Protein AF-Q2W8I7-F1 (afdb_monomer_lite)

Foldseek 3Di:
DQVLCVVLVHHFDPDPVRCLPVLVVCLVDPPSRDDPVSSVVSVVVSVVVVVVVVVVVVVVVVLVVVCVVDPQLVVVCVPPPQDSVNSSVLCVVCPPVVVDPDVVSVCVVVVVDDDDPPPDDD

Organism: Paramagnetospirillum magneticum (strain ATCC 700264 / AMB-1) (NCBI:txid342108)

InterPro domains:
  IPR003346 Transposase IS116/IS110/IS902, C-terminal [PF02371] (73-121)
  IPR047650 Transposase IS110-like [PTHR33055] (2-121)

Secondary structure (DSSP, 8-state):
-HHHHHTTT----S-HHHHHHHHHHHHH-TTSS--HHHHHHHHHHHHHHHHHHHHHHHHHHHHHHHHHH-HHHHHHTTSTT--HHHHHHHHHHH--GGGSSSHHHHHHHTT-SPP-------

Radius of gyration: 23.51 Å; chains: 1; bounding box: 63×36×52 Å

Sequence (122 aa):
MRGLLLDRGFAIGASITRARRAIPEIISDPNNGLTTMARETITELHEFLGQIDQRIKAFDRRIGEIFRANAACQRIARIFGVGPKTATAVIAAVGDGKEFKNGRHLSAWMGLVPRQHSSGSR

Structure (mmCIF, N/CA/C/O backbone):
data_AF-Q2W8I7-F1
#
_entry.id   AF-Q2W8I7-F1
#
loop_
_atom_site.group_PDB
_atom_site.id
_atom_site.type_symbol
_atom_site.label_atom_id
_atom_site.label_alt_id
_atom_site.label_comp_id
_atom_site.label_asym_id
_atom_site.label_entity_id
_atom_site.label_seq_id
_atom_site.pdbx_PDB_ins_code
_atom_site.Cartn_x
_atom_site.Cartn_y
_atom_site.Cartn_z
_atom_site.occupancy
_atom_site.B_iso_or_equiv
_atom_site.auth_seq_id
_atom_site.auth_comp_id
_atom_site.auth_asym_id
_atom_site.auth_atom_id
_atom_site.pdbx_PDB_model_num
ATOM 1 N N . MET A 1 1 ? -3.020 -1.886 17.162 1.00 86.44 1 MET A N 1
ATOM 2 C CA . MET A 1 1 ? -4.501 -1.966 17.169 1.00 86.44 1 MET A CA 1
ATOM 3 C C . MET A 1 1 ? -5.024 -3.378 17.423 1.00 86.44 1 MET A C 1
ATOM 5 O O . MET A 1 1 ? -5.595 -3.572 18.480 1.00 86.44 1 MET A O 1
ATOM 9 N N . ARG A 1 2 ? -4.803 -4.378 16.547 1.00 88.75 2 ARG A N 1
ATOM 10 C CA . ARG A 1 2 ? -5.322 -5.752 16.767 1.00 88.75 2 ARG A CA 1
ATOM 11 C C . ARG A 1 2 ? -4.918 -6.366 18.118 1.00 88.75 2 ARG A C 1
ATOM 13 O O . ARG A 1 2 ? -5.783 -6.884 18.801 1.00 88.75 2 ARG A O 1
ATOM 20 N N . GLY A 1 3 ? -3.637 -6.291 18.497 1.00 89.44 3 GLY A N 1
ATOM 21 C CA . GLY A 1 3 ? -3.169 -6.773 19.809 1.00 89.44 3 GLY A CA 1
ATOM 22 C C . GLY A 1 3 ? -3.816 -6.019 20.976 1.00 89.44 3 GLY A C 1
ATOM 23 O O . GLY A 1 3 ? -4.416 -6.638 21.836 1.00 89.44 3 GLY A O 1
ATOM 24 N N . LEU A 1 4 ? -3.825 -4.681 20.918 1.00 89.50 4 LEU A N 1
ATOM 25 C CA . LEU A 1 4 ? -4.444 -3.819 21.943 1.00 89.50 4 LEU A CA 1
ATOM 26 C C . LEU A 1 4 ? -5.930 -4.121 22.197 1.00 89.50 4 LEU A C 1
ATOM 28 O O . LEU A 1 4 ? -6.408 -3.973 23.322 1.00 89.50 4 LEU A O 1
ATOM 32 N N . LEU A 1 5 ? -6.651 -4.487 21.134 1.00 91.19 5 LEU A N 1
ATOM 33 C CA . LEU A 1 5 ? -8.054 -4.888 21.175 1.00 91.19 5 LEU A CA 1
ATOM 34 C C . LEU A 1 5 ? -8.212 -6.322 21.690 1.00 91.19 5 LEU A C 1
ATOM 36 O O . LEU A 1 5 ? -9.088 -6.571 22.513 1.00 91.19 5 LEU A O 1
ATOM 40 N N . LEU A 1 6 ? -7.329 -7.237 21.281 1.00 92.50 6 LEU A N 1
ATOM 41 C CA . LEU A 1 6 ? -7.320 -8.618 21.760 1.00 92.50 6 LEU A CA 1
ATOM 42 C C . LEU A 1 6 ? -7.085 -8.697 23.275 1.00 92.50 6 LEU A C 1
ATOM 44 O O . LEU A 1 6 ? -7.816 -9.414 23.950 1.00 92.50 6 LEU A O 1
ATOM 48 N N . ASP A 1 7 ? -6.155 -7.901 23.811 1.00 89.50 7 ASP A N 1
ATOM 49 C CA . ASP A 1 7 ? -5.875 -7.805 25.255 1.00 89.50 7 ASP A CA 1
ATOM 50 C C . ASP A 1 7 ? -7.093 -7.331 26.068 1.00 89.50 7 ASP A C 1
ATOM 52 O O . ASP A 1 7 ? -7.151 -7.507 27.281 1.00 89.50 7 ASP A O 1
ATOM 56 N N . ARG A 1 8 ? -8.080 -6.724 25.398 1.00 88.69 8 ARG A N 1
ATOM 57 C CA . ARG A 1 8 ? -9.337 -6.228 25.977 1.00 88.69 8 ARG A CA 1
ATOM 58 C C . ARG A 1 8 ? -10.548 -7.091 25.606 1.00 88.69 8 ARG A C 1
ATOM 60 O O . ARG A 1 8 ? -11.678 -6.666 25.807 1.00 88.69 8 ARG A O 1
ATOM 67 N N . GLY A 1 9 ? -10.323 -8.287 25.058 1.00 89.75 9 GLY A N 1
ATOM 68 C CA . GLY A 1 9 ? -11.376 -9.249 24.714 1.00 89.75 9 GLY A CA 1
ATOM 69 C C . GLY A 1 9 ? -11.958 -9.108 23.304 1.00 89.75 9 GLY A C 1
ATOM 70 O O . GLY A 1 9 ? -12.836 -9.881 22.927 1.00 89.75 9 GLY A O 1
ATOM 71 N N . PHE A 1 10 ? -11.455 -8.182 22.483 1.00 91.19 10 PHE A N 1
ATOM 72 C CA . PHE A 1 10 ? -11.935 -7.962 21.117 1.00 91.19 10 PHE A CA 1
ATOM 73 C C . PHE A 1 10 ? -11.064 -8.677 20.087 1.00 91.19 10 PHE A C 1
ATOM 75 O O . PHE A 1 10 ? -10.050 -8.161 19.606 1.00 91.19 10 PHE A O 1
ATOM 82 N N . ALA A 1 11 ? -11.482 -9.879 19.697 1.00 91.19 11 ALA A N 1
ATOM 83 C CA . ALA A 1 11 ? -10.807 -10.636 18.654 1.00 91.19 11 ALA A CA 1
ATOM 84 C C . ALA A 1 11 ? -11.162 -10.109 17.252 1.00 91.19 11 ALA A C 1
ATOM 86 O O . ALA A 1 11 ? -12.306 -10.170 16.809 1.00 91.19 11 ALA A O 1
ATOM 87 N N . ILE A 1 12 ? -10.149 -9.657 16.506 1.00 91.31 12 ILE A N 1
ATOM 88 C CA . ILE A 1 12 ? -10.276 -9.264 15.094 1.00 91.31 12 ILE A CA 1
ATOM 89 C C . ILE A 1 12 ? -9.416 -10.195 14.232 1.00 91.31 12 ILE A C 1
ATOM 91 O O . ILE A 1 12 ? -8.308 -10.585 14.614 1.00 91.31 12 ILE A O 1
ATOM 95 N N . GLY A 1 13 ? -9.900 -10.556 13.042 1.00 89.19 13 GLY A N 1
ATOM 96 C CA . GLY A 1 13 ? -9.097 -11.293 12.059 1.00 89.19 13 GLY A CA 1
ATOM 97 C C . GLY A 1 13 ? -7.880 -10.491 11.569 1.00 89.19 13 GLY A C 1
ATOM 98 O O . GLY A 1 13 ? -7.874 -9.267 11.613 1.00 89.19 13 GLY A O 1
ATOM 99 N N . ALA A 1 14 ? -6.852 -11.167 11.052 1.00 88.38 14 ALA A N 1
ATOM 100 C CA . ALA A 1 14 ? -5.610 -10.515 10.607 1.00 88.38 14 ALA A CA 1
ATOM 101 C C . ALA A 1 14 ? -5.757 -9.628 9.346 1.00 88.38 14 ALA A C 1
ATOM 103 O O . ALA A 1 14 ? -4.840 -8.896 8.990 1.00 88.38 14 ALA A O 1
ATOM 104 N N . SER A 1 15 ? -6.900 -9.685 8.658 1.00 92.44 15 SER A N 1
ATOM 105 C CA . SER A 1 15 ? -7.149 -8.917 7.434 1.00 92.44 15 SER A CA 1
ATOM 106 C C . SER A 1 15 ? -7.422 -7.439 7.723 1.00 92.44 15 SER A C 1
ATOM 108 O O . SER A 1 15 ? -8.291 -7.113 8.534 1.00 92.44 15 SER A O 1
ATOM 110 N N . ILE A 1 16 ? -6.770 -6.547 6.968 1.00 89.75 16 ILE A N 1
ATOM 111 C CA . ILE A 1 16 ? -7.015 -5.098 7.028 1.00 89.75 16 ILE A CA 1
ATOM 112 C C . ILE A 1 16 ? -8.478 -4.741 6.741 1.00 89.75 16 ILE A C 1
ATOM 114 O O . ILE A 1 16 ? -9.036 -3.860 7.385 1.00 89.75 16 ILE A O 1
ATOM 118 N N . THR A 1 17 ? -9.139 -5.468 5.835 1.00 91.69 17 THR A N 1
ATOM 119 C CA . THR A 1 17 ? -10.559 -5.264 5.517 1.00 91.69 17 THR A CA 1
ATOM 120 C C . THR A 1 17 ? -11.442 -5.561 6.723 1.00 91.69 17 THR A C 1
ATOM 122 O O . THR A 1 17 ? -12.383 -4.823 6.998 1.00 91.69 17 THR A O 1
ATOM 125 N N . ARG A 1 18 ? -11.115 -6.616 7.482 1.00 91.62 18 ARG A N 1
ATOM 126 C CA . ARG A 1 18 ? -11.831 -6.946 8.722 1.00 91.62 18 ARG A CA 1
ATOM 127 C C . ARG A 1 18 ? -11.575 -5.899 9.800 1.00 91.62 18 ARG A C 1
ATOM 129 O O . ARG A 1 18 ? -12.519 -5.494 10.464 1.00 91.62 18 ARG A O 1
ATOM 136 N N . ALA A 1 19 ? -10.335 -5.431 9.937 1.00 91.06 19 ALA A N 1
ATOM 137 C CA . ALA A 1 19 ? -9.990 -4.378 10.889 1.00 91.06 19 ALA A CA 1
ATOM 138 C C . ALA A 1 19 ? -10.740 -3.067 10.601 1.00 91.06 19 ALA A C 1
ATOM 140 O O . ALA A 1 19 ? -11.360 -2.523 11.506 1.00 91.06 19 ALA A O 1
ATOM 141 N N . ARG A 1 20 ? -10.767 -2.613 9.340 1.00 91.44 20 ARG A N 1
ATOM 142 C CA . ARG A 1 20 ? -11.492 -1.397 8.923 1.00 91.44 20 ARG A CA 1
ATOM 143 C C . ARG A 1 20 ? -12.998 -1.456 9.188 1.00 91.44 20 ARG A C 1
ATOM 145 O O . ARG A 1 20 ? -13.621 -0.414 9.332 1.00 91.44 20 ARG A O 1
ATOM 152 N N . ARG A 1 21 ? -13.581 -2.656 9.226 1.00 91.94 21 ARG A N 1
ATOM 153 C CA . ARG A 1 21 ? -14.996 -2.847 9.557 1.00 91.94 21 ARG A CA 1
ATOM 154 C C . ARG A 1 21 ? -15.228 -2.916 11.066 1.00 91.94 21 ARG A C 1
ATOM 156 O O . ARG A 1 21 ? -16.054 -2.184 11.587 1.00 91.94 21 ARG A O 1
ATOM 163 N N . ALA A 1 22 ? -14.493 -3.785 11.755 1.00 93.06 22 ALA A N 1
ATOM 164 C CA . ALA A 1 22 ? -14.749 -4.092 13.159 1.00 93.06 22 ALA A CA 1
ATOM 165 C C . ALA A 1 22 ? -14.330 -2.962 14.112 1.00 93.06 22 ALA A C 1
ATOM 167 O O . ALA A 1 22 ? -14.973 -2.756 15.134 1.00 93.06 22 ALA A O 1
ATOM 168 N N . ILE A 1 23 ? -13.252 -2.229 13.808 1.00 93.94 23 ILE A N 1
ATOM 169 C CA . ILE A 1 23 ? -12.726 -1.197 14.715 1.00 93.94 23 ILE A CA 1
ATOM 170 C C . ILE A 1 23 ? -13.743 -0.062 14.944 1.00 93.94 23 ILE A C 1
ATOM 172 O O . ILE A 1 23 ? -14.002 0.236 16.109 1.00 93.94 23 ILE A O 1
ATOM 176 N N . PRO A 1 24 ? -14.375 0.531 13.911 1.00 94.00 24 PRO A N 1
ATOM 177 C CA . PRO A 1 24 ? -15.434 1.522 14.114 1.00 94.00 24 PRO A CA 1
ATOM 178 C C . PRO A 1 24 ? -16.630 0.992 14.909 1.00 94.00 24 PRO A C 1
ATOM 180 O O . PRO A 1 24 ? -17.143 1.705 15.767 1.00 94.00 24 PRO A O 1
ATOM 183 N N . GLU A 1 25 ? -17.053 -0.253 14.660 1.00 93.94 25 GLU A N 1
ATOM 184 C CA . GLU A 1 25 ? -18.156 -0.900 15.389 1.00 93.94 25 GLU A CA 1
ATOM 185 C C . GLU A 1 25 ? -17.823 -1.010 16.891 1.00 93.94 25 GLU A C 1
ATOM 187 O O . GLU A 1 25 ? -18.624 -0.625 17.738 1.00 93.94 25 GLU A O 1
ATOM 192 N N . ILE A 1 26 ? -16.597 -1.429 17.224 1.00 94.00 26 ILE A N 1
ATOM 193 C CA . ILE A 1 26 ? -16.106 -1.518 18.607 1.00 94.00 26 ILE A CA 1
ATOM 194 C C . ILE A 1 26 ? -15.987 -0.121 19.247 1.00 94.00 26 ILE A C 1
ATOM 196 O O . ILE A 1 26 ? -16.418 0.094 20.373 1.00 94.00 26 ILE A O 1
ATOM 200 N N . ILE A 1 27 ? -15.423 0.870 18.560 1.00 94.31 27 ILE A N 1
ATOM 201 C CA . ILE A 1 27 ? -15.264 2.224 19.126 1.00 94.31 27 ILE A CA 1
ATOM 202 C C . ILE A 1 27 ? -16.613 2.937 19.298 1.00 94.31 27 ILE A C 1
ATOM 204 O O . ILE A 1 27 ? -16.728 3.817 20.149 1.00 94.31 27 ILE A O 1
ATOM 208 N N . SER A 1 28 ? -17.636 2.576 18.528 1.00 92.69 28 SER A N 1
ATOM 209 C CA . SER A 1 28 ? -18.945 3.232 18.611 1.00 92.69 28 SER A CA 1
ATOM 210 C C . SER A 1 28 ? -19.827 2.676 19.726 1.00 92.69 28 SER A C 1
ATOM 212 O O . SER A 1 28 ? -20.751 3.364 20.144 1.00 92.69 28 SER A O 1
ATOM 214 N N . ASP A 1 29 ? -19.560 1.463 20.219 1.00 93.50 2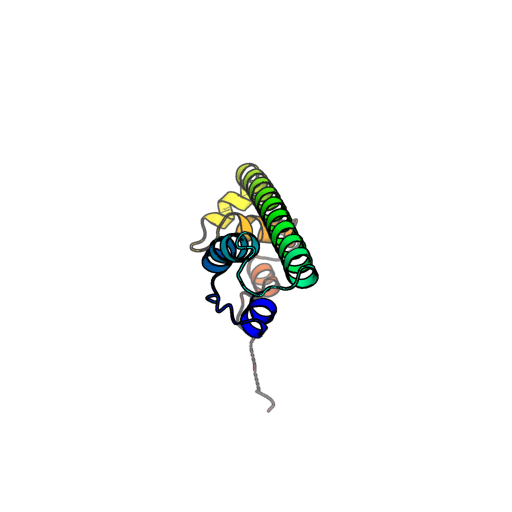9 ASP A N 1
ATOM 215 C CA . ASP A 1 29 ? -20.316 0.870 21.325 1.00 93.50 29 ASP A CA 1
ATOM 216 C C . ASP A 1 29 ? -19.798 1.393 22.679 1.00 93.50 29 ASP A C 1
ATOM 218 O O . ASP A 1 29 ? -18.688 1.027 23.084 1.00 93.50 29 ASP A O 1
ATOM 222 N N . PRO A 1 30 ? -20.557 2.239 23.404 1.00 86.88 30 PRO A N 1
ATOM 223 C CA . PRO A 1 30 ? -20.132 2.775 24.695 1.00 86.88 30 PRO A CA 1
ATOM 224 C C . PRO A 1 30 ? -20.148 1.722 25.814 1.00 86.88 30 PRO A C 1
ATOM 226 O O . PRO A 1 30 ? -19.495 1.923 26.836 1.00 86.88 30 PRO A O 1
ATOM 229 N N . ASN A 1 31 ? -20.849 0.599 25.633 1.00 89.31 31 ASN A N 1
ATOM 230 C CA . ASN A 1 31 ? -21.090 -0.399 26.677 1.00 89.31 31 ASN A CA 1
ATOM 231 C C . ASN A 1 31 ? -20.074 -1.548 26.672 1.00 89.31 31 ASN A C 1
ATOM 233 O O . ASN A 1 31 ? -20.151 -2.456 27.498 1.00 89.31 31 ASN A O 1
ATOM 237 N N . ASN A 1 32 ? -19.095 -1.522 25.771 1.00 87.94 32 ASN A N 1
ATOM 238 C CA . ASN A 1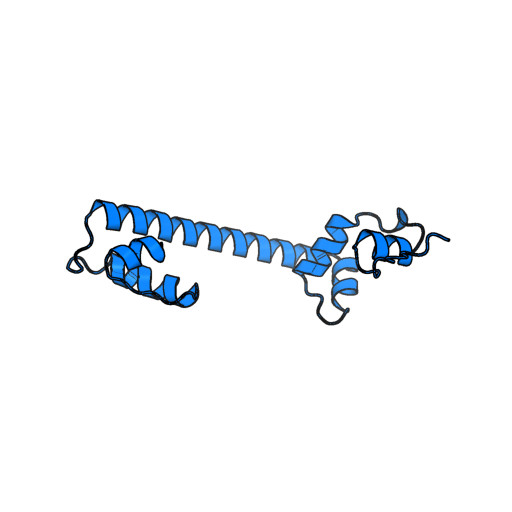 32 ? -18.200 -2.651 25.540 1.00 87.94 32 ASN A CA 1
ATOM 239 C C . ASN A 1 32 ? -16.948 -2.690 26.440 1.00 87.94 32 ASN A C 1
ATOM 241 O O . ASN A 1 32 ? -15.897 -3.168 26.036 1.00 87.94 32 ASN A O 1
ATOM 245 N N . GLY A 1 33 ? -17.012 -2.198 27.676 1.00 87.62 33 GLY A N 1
ATOM 246 C CA . GLY A 1 33 ? -15.918 -2.352 28.652 1.00 87.62 33 GLY A CA 1
ATOM 247 C C . GLY A 1 33 ? -14.583 -1.673 28.290 1.00 87.62 33 GLY A C 1
ATOM 248 O O . GLY A 1 33 ? -13.621 -1.771 29.054 1.00 87.62 33 GLY A O 1
ATOM 249 N N . LEU A 1 34 ? -14.495 -0.963 27.159 1.00 92.31 34 LEU A N 1
ATOM 250 C CA . LEU A 1 34 ? -13.343 -0.133 26.822 1.00 92.31 34 LEU A CA 1
ATOM 251 C C . LEU A 1 34 ? -13.301 1.099 27.726 1.00 92.31 34 LEU A C 1
ATOM 253 O O . LEU A 1 34 ? -14.270 1.851 27.819 1.00 92.31 34 LEU A O 1
ATOM 257 N N . THR A 1 35 ? -12.140 1.347 28.331 1.00 92.56 35 THR A N 1
ATOM 258 C CA . THR A 1 35 ? -11.883 2.606 29.037 1.00 92.56 35 THR A CA 1
ATOM 259 C C . THR A 1 35 ? -11.868 3.780 28.058 1.00 92.56 35 THR A C 1
ATOM 261 O O . THR A 1 35 ? -11.527 3.613 26.883 1.00 92.56 35 THR A O 1
ATOM 264 N N . THR A 1 36 ? -12.170 4.985 28.546 1.00 92.88 36 THR A N 1
ATOM 265 C CA . THR A 1 36 ? -12.157 6.221 27.743 1.00 92.88 36 THR A CA 1
ATOM 266 C C . THR A 1 36 ? -10.823 6.416 27.020 1.00 92.88 36 THR A C 1
ATOM 268 O O . THR A 1 36 ? -10.801 6.512 25.798 1.00 92.88 36 THR A O 1
ATOM 271 N N . MET A 1 37 ? -9.706 6.307 27.748 1.00 92.81 37 MET A N 1
ATOM 272 C CA . MET A 1 37 ? -8.355 6.425 27.185 1.00 92.81 37 MET A CA 1
ATOM 273 C C . MET A 1 37 ? -8.085 5.404 26.066 1.00 92.81 37 MET A C 1
ATOM 275 O O . MET A 1 37 ? -7.480 5.728 25.045 1.00 92.81 37 MET A O 1
ATOM 279 N N . ALA A 1 38 ? -8.533 4.151 26.230 1.00 92.31 38 ALA A N 1
ATOM 280 C CA . ALA A 1 38 ? -8.360 3.134 25.195 1.00 92.31 38 ALA A CA 1
ATOM 281 C C . ALA A 1 38 ? -9.189 3.462 23.947 1.00 92.31 38 ALA A C 1
ATOM 283 O O . ALA A 1 38 ? -8.703 3.296 22.830 1.00 92.31 38 ALA A O 1
ATOM 284 N N . ARG A 1 39 ? -10.419 3.950 24.132 1.00 94.25 39 ARG A N 1
ATOM 285 C CA . ARG A 1 39 ? -11.299 4.359 23.034 1.00 94.25 39 ARG A CA 1
ATOM 286 C C . ARG A 1 39 ? -10.701 5.525 22.248 1.00 94.25 39 ARG A C 1
ATOM 288 O O . ARG A 1 39 ? -10.623 5.434 21.025 1.00 94.25 39 ARG A O 1
ATOM 295 N N . GLU A 1 40 ? -10.218 6.556 22.934 1.00 94.31 40 GLU A N 1
ATOM 296 C CA . GLU A 1 40 ? -9.552 7.718 22.329 1.00 94.31 40 GLU A CA 1
ATOM 297 C C . GLU A 1 40 ? -8.310 7.285 21.541 1.00 94.31 40 GLU A C 1
ATOM 299 O O . GLU A 1 40 ? -8.227 7.512 20.336 1.00 94.31 40 GLU A O 1
ATOM 304 N N . THR A 1 41 ? -7.413 6.519 22.171 1.00 94.62 41 THR A N 1
ATOM 305 C CA . THR A 1 41 ? -6.177 6.044 21.525 1.00 94.62 41 THR A CA 1
ATOM 306 C C . THR A 1 41 ? -6.459 5.217 20.265 1.00 94.62 41 THR A C 1
ATOM 308 O O . THR A 1 41 ? -5.793 5.363 19.240 1.00 94.62 41 THR A O 1
ATOM 311 N N . ILE A 1 42 ? -7.430 4.297 20.313 1.00 94.62 42 ILE A N 1
ATOM 312 C CA . ILE A 1 42 ? -7.750 3.447 19.154 1.00 94.62 42 ILE A CA 1
ATOM 313 C C . ILE A 1 42 ? -8.430 4.278 18.056 1.00 94.62 42 ILE A C 1
ATOM 315 O O . ILE A 1 42 ? -8.179 4.017 16.879 1.00 94.62 42 ILE A O 1
ATOM 319 N N . THR A 1 43 ? -9.220 5.292 18.420 1.00 95.44 43 THR A N 1
ATOM 320 C CA . THR A 1 43 ? -9.801 6.254 17.469 1.00 95.44 43 THR A CA 1
ATOM 321 C C . THR A 1 43 ? -8.708 6.991 16.708 1.00 95.44 43 THR A C 1
ATOM 323 O O . THR A 1 43 ? -8.681 6.915 15.481 1.00 95.44 43 THR A O 1
ATOM 326 N N . GLU A 1 44 ? -7.747 7.590 17.411 1.00 96.19 44 GLU A N 1
ATOM 327 C CA . GLU A 1 44 ? -6.623 8.301 16.790 1.00 96.19 44 GLU A CA 1
ATOM 328 C C . GLU A 1 44 ? -5.815 7.392 15.851 1.00 96.19 44 GLU A C 1
ATOM 330 O O . GLU A 1 44 ? -5.503 7.756 14.715 1.00 96.19 44 GLU A O 1
ATOM 335 N N . LEU A 1 45 ? -5.519 6.160 16.281 1.00 95.06 45 LEU A N 1
ATOM 336 C CA . LEU A 1 45 ? -4.804 5.190 15.447 1.00 95.06 45 LEU A CA 1
ATOM 337 C C . LEU A 1 45 ? -5.606 4.777 14.204 1.00 95.06 45 LEU A C 1
ATOM 339 O O . LEU A 1 45 ? -5.021 4.539 13.142 1.00 95.06 45 LEU A O 1
ATOM 343 N N . HIS A 1 46 ? -6.930 4.663 14.322 1.00 94.94 46 HIS A N 1
ATOM 344 C CA . HIS A 1 46 ? -7.808 4.331 13.205 1.00 94.94 46 HIS A CA 1
ATOM 345 C C . HIS A 1 46 ? -7.906 5.487 12.200 1.00 94.94 46 HIS A C 1
ATOM 347 O O . HIS A 1 46 ? -7.828 5.263 10.990 1.00 94.94 46 HIS A O 1
ATOM 353 N N . GLU A 1 47 ? -8.013 6.725 12.678 1.00 95.94 47 GLU A N 1
ATOM 354 C CA . GLU A 1 47 ? -7.973 7.918 11.832 1.00 95.94 47 GLU A CA 1
ATOM 355 C C . GLU A 1 47 ? -6.635 8.043 11.104 1.00 95.94 47 GLU A C 1
ATOM 357 O O . GLU A 1 47 ? -6.604 8.250 9.888 1.00 95.94 47 GLU A O 1
ATOM 362 N N . PHE A 1 48 ? -5.524 7.828 11.812 1.00 96.06 48 PHE A N 1
ATOM 363 C CA . PHE A 1 48 ? -4.191 7.849 11.219 1.00 96.06 48 PHE A CA 1
ATOM 364 C C . PHE A 1 48 ? -4.023 6.780 10.131 1.00 96.06 48 PHE A C 1
ATOM 366 O O . PHE A 1 48 ? -3.482 7.056 9.057 1.00 96.06 48 PHE A O 1
ATOM 373 N N . L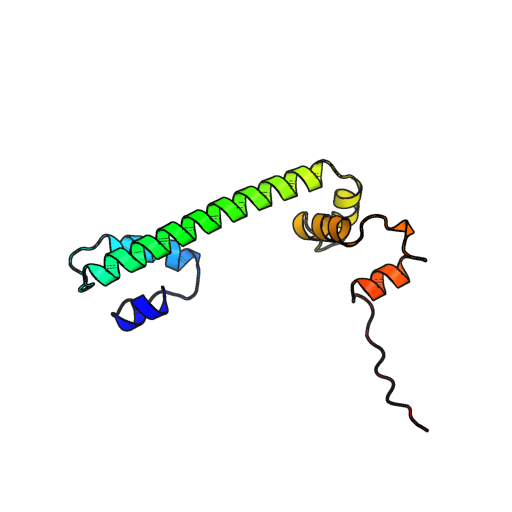EU A 1 49 ? -4.556 5.573 10.349 1.00 94.31 49 LEU A N 1
ATOM 374 C CA . LEU A 1 49 ? -4.616 4.541 9.313 1.00 94.31 49 LEU A CA 1
ATOM 375 C C . LEU A 1 49 ? -5.381 5.035 8.071 1.00 94.31 49 LEU A C 1
ATOM 377 O O . LEU A 1 49 ? -4.912 4.850 6.945 1.00 94.31 49 LEU A O 1
ATOM 381 N N . GLY A 1 50 ? -6.517 5.709 8.265 1.00 95.31 50 GLY A N 1
ATOM 382 C CA . GLY A 1 50 ? -7.286 6.321 7.181 1.00 95.31 50 GLY A CA 1
ATOM 383 C C . GLY A 1 50 ? -6.501 7.391 6.411 1.00 95.31 50 GLY A C 1
ATOM 384 O O . GLY A 1 50 ? -6.554 7.435 5.179 1.00 95.31 50 GLY A O 1
ATOM 385 N N . GLN A 1 51 ? -5.716 8.218 7.103 1.00 97.31 51 GLN A N 1
ATOM 386 C CA . GLN A 1 51 ? -4.848 9.218 6.470 1.00 97.31 51 GLN A CA 1
ATOM 387 C C . GLN A 1 51 ? -3.738 8.566 5.633 1.00 97.31 51 GLN A C 1
ATOM 389 O O . GLN A 1 51 ? -3.470 8.995 4.506 1.00 97.31 51 GLN A O 1
ATOM 394 N N . ILE A 1 52 ? -3.114 7.497 6.139 1.00 96.69 52 ILE A N 1
ATOM 395 C CA . ILE A 1 52 ? -2.127 6.717 5.378 1.00 96.69 52 ILE A CA 1
ATOM 396 C C . ILE A 1 52 ? -2.767 6.156 4.102 1.00 96.69 52 ILE A C 1
ATOM 398 O O . ILE A 1 52 ? -2.192 6.296 3.021 1.00 96.69 52 ILE A O 1
ATOM 402 N N . ASP A 1 53 ? -3.976 5.599 4.191 1.00 95.69 53 ASP A N 1
ATOM 403 C CA . ASP A 1 53 ? -4.703 5.071 3.032 1.00 95.69 53 ASP A CA 1
ATOM 404 C C . ASP A 1 53 ? -4.955 6.141 1.962 1.00 95.69 53 ASP A C 1
ATOM 406 O O . ASP A 1 53 ? -4.792 5.892 0.763 1.00 95.69 53 ASP A O 1
ATOM 410 N N . GLN A 1 54 ? -5.339 7.350 2.375 1.00 97.56 54 GLN A N 1
ATOM 411 C CA . GLN A 1 54 ? -5.539 8.471 1.455 1.00 97.56 54 GLN A CA 1
ATOM 412 C C . GLN A 1 54 ? -4.238 8.869 0.752 1.00 97.56 54 GLN A C 1
ATOM 414 O O . GLN A 1 54 ? -4.237 9.090 -0.463 1.00 97.56 54 GLN A O 1
ATOM 419 N N . ARG A 1 55 ? -3.121 8.908 1.486 1.00 98.12 55 ARG A N 1
ATOM 420 C CA . ARG A 1 55 ? -1.801 9.211 0.917 1.00 98.12 55 ARG A CA 1
ATOM 421 C C . ARG A 1 55 ? -1.346 8.136 -0.064 1.00 98.12 55 ARG A C 1
ATOM 423 O O . ARG A 1 55 ? -0.892 8.481 -1.152 1.00 98.12 55 ARG A O 1
ATOM 430 N N . ILE A 1 56 ? -1.529 6.856 0.266 1.00 97.19 56 ILE A N 1
ATOM 431 C CA . ILE A 1 56 ? -1.236 5.739 -0.646 1.00 97.19 56 ILE A CA 1
ATOM 432 C C . ILE A 1 56 ? -2.030 5.900 -1.946 1.00 97.19 56 ILE A C 1
ATOM 434 O O . ILE A 1 56 ? -1.440 5.878 -3.023 1.00 97.19 56 ILE A O 1
ATOM 438 N N . LYS A 1 57 ? -3.342 6.164 -1.864 1.00 97.88 57 LYS A N 1
ATOM 439 C CA . LYS A 1 57 ? -4.183 6.397 -3.052 1.00 97.88 57 LYS A CA 1
ATOM 440 C C . LYS A 1 57 ? -3.708 7.590 -3.881 1.00 97.88 57 LYS A C 1
ATOM 442 O O . LYS A 1 57 ? -3.742 7.534 -5.109 1.00 97.88 57 LYS A O 1
ATOM 447 N N . ALA A 1 58 ? -3.279 8.673 -3.235 1.00 98.12 58 ALA A N 1
ATOM 448 C CA . ALA A 1 58 ? -2.736 9.833 -3.933 1.00 98.12 58 ALA A CA 1
ATOM 449 C C . ALA A 1 58 ? -1.447 9.483 -4.696 1.00 98.12 58 ALA A C 1
ATOM 451 O O . ALA A 1 58 ? -1.309 9.856 -5.862 1.00 98.12 58 ALA A O 1
ATOM 452 N N . PHE A 1 59 ? -0.544 8.714 -4.083 1.00 97.00 59 PHE A N 1
ATOM 453 C CA . PHE A 1 59 ? 0.666 8.239 -4.752 1.00 97.00 59 PHE A CA 1
ATOM 454 C C . PHE A 1 59 ? 0.365 7.251 -5.881 1.00 97.00 59 PHE A C 1
ATOM 456 O O . PHE A 1 59 ? 0.931 7.398 -6.961 1.00 97.00 59 PHE A O 1
ATOM 463 N N . ASP A 1 60 ? -0.561 6.308 -5.690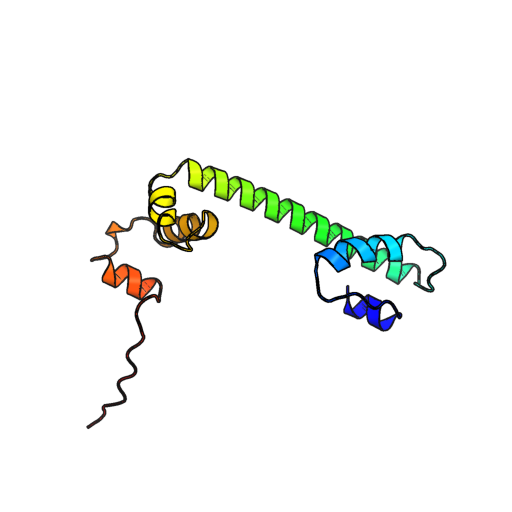 1.00 97.38 60 ASP A N 1
ATOM 464 C CA . ASP A 1 60 ? -0.995 5.385 -6.746 1.00 97.38 60 ASP A CA 1
ATOM 465 C C . ASP A 1 60 ? -1.540 6.145 -7.970 1.00 97.38 60 ASP A C 1
ATOM 467 O O . ASP A 1 60 ? -1.202 5.801 -9.105 1.00 97.38 60 ASP A O 1
ATOM 471 N N . ARG A 1 61 ? -2.333 7.211 -7.763 1.00 97.94 61 ARG A N 1
ATOM 472 C CA . ARG A 1 61 ? -2.814 8.073 -8.860 1.00 97.94 61 ARG A CA 1
ATOM 473 C C . ARG A 1 61 ? -1.661 8.735 -9.607 1.00 97.94 61 ARG A C 1
ATOM 475 O O . ARG A 1 61 ? -1.590 8.612 -10.827 1.00 97.94 61 ARG A O 1
ATOM 482 N N . ARG A 1 62 ? -0.729 9.355 -8.879 1.00 96.81 62 ARG A N 1
ATOM 483 C CA . ARG A 1 62 ? 0.442 10.018 -9.469 1.00 96.81 62 ARG A CA 1
ATOM 484 C C . ARG A 1 62 ? 1.329 9.039 -10.244 1.00 96.81 62 ARG A C 1
ATOM 486 O O . ARG A 1 62 ? 1.787 9.354 -11.338 1.00 96.81 62 ARG A O 1
ATOM 493 N N . ILE A 1 63 ? 1.539 7.830 -9.721 1.00 96.94 63 ILE A N 1
ATOM 494 C CA . ILE A 1 63 ? 2.258 6.761 -10.432 1.00 96.94 63 ILE A CA 1
ATOM 495 C C . ILE A 1 63 ? 1.516 6.378 -11.717 1.00 96.94 63 ILE A C 1
ATOM 497 O O . ILE A 1 63 ? 2.150 6.182 -12.753 1.00 96.94 63 ILE A O 1
ATOM 501 N N . GLY A 1 64 ? 0.185 6.288 -11.668 1.00 97.38 64 GLY A N 1
ATOM 502 C CA . GLY A 1 64 ? -0.649 6.019 -12.837 1.00 97.38 64 GLY A CA 1
ATOM 503 C C . GLY A 1 64 ? -0.546 7.103 -13.914 1.00 97.38 64 GLY A C 1
ATOM 504 O O . GLY A 1 64 ? -0.472 6.780 -15.097 1.00 97.38 64 GLY A O 1
ATOM 505 N N . GLU A 1 65 ? -0.497 8.374 -13.522 1.00 97.38 65 GLU A N 1
ATOM 506 C CA . GLU A 1 65 ? -0.293 9.505 -14.437 1.00 97.38 65 GLU A CA 1
ATOM 507 C C . GLU A 1 65 ? 1.081 9.438 -15.113 1.00 97.38 65 GLU A C 1
ATOM 509 O O . GLU A 1 65 ? 1.159 9.479 -16.342 1.00 97.38 65 GLU A O 1
ATOM 514 N N . ILE A 1 66 ? 2.150 9.229 -14.335 1.00 95.81 66 ILE A N 1
ATOM 515 C CA . ILE A 1 66 ? 3.516 9.059 -14.859 1.00 95.81 66 ILE A CA 1
ATOM 516 C C . ILE A 1 66 ? 3.578 7.877 -15.831 1.00 95.81 66 ILE A C 1
ATOM 518 O O . ILE A 1 66 ? 4.143 7.988 -16.918 1.00 95.81 66 ILE A O 1
ATOM 522 N N . PHE A 1 67 ? 2.965 6.750 -15.465 1.00 96.69 67 PHE A N 1
ATOM 523 C CA . PHE A 1 67 ? 2.914 5.560 -16.307 1.00 96.69 67 PHE A CA 1
ATOM 524 C C . PHE A 1 67 ? 2.251 5.839 -17.663 1.00 96.69 67 PHE A C 1
ATOM 526 O O . PHE A 1 67 ? 2.771 5.433 -18.700 1.00 96.69 67 PHE A O 1
ATOM 533 N N . ARG A 1 68 ? 1.113 6.546 -17.674 1.00 96.75 68 ARG A N 1
ATOM 534 C CA . ARG A 1 68 ? 0.397 6.887 -18.914 1.00 96.75 68 ARG A CA 1
ATOM 535 C C . ARG A 1 68 ? 1.177 7.875 -19.778 1.00 96.75 68 ARG A C 1
ATOM 537 O O . ARG A 1 68 ? 1.132 7.748 -20.995 1.00 96.75 68 ARG A O 1
ATOM 544 N N . ALA A 1 69 ? 1.896 8.812 -19.166 1.00 96.25 69 ALA A N 1
ATOM 545 C CA . ALA A 1 69 ? 2.680 9.817 -19.878 1.00 96.25 69 ALA A CA 1
ATOM 546 C C . ALA A 1 69 ? 4.010 9.281 -20.444 1.00 96.25 69 ALA A C 1
ATOM 548 O O . ALA A 1 69 ? 4.586 9.898 -21.336 1.00 96.25 69 ALA A O 1
ATOM 549 N N . ASN A 1 70 ? 4.516 8.146 -19.948 1.00 95.06 70 ASN A N 1
ATOM 550 C CA . ASN A 1 70 ? 5.836 7.632 -20.309 1.00 95.06 70 ASN A CA 1
ATOM 551 C C . ASN A 1 70 ? 5.759 6.349 -21.160 1.00 95.06 70 ASN A C 1
ATOM 553 O O . ASN A 1 70 ? 5.458 5.258 -20.670 1.00 95.06 70 ASN A O 1
ATOM 557 N N . ALA A 1 71 ? 6.120 6.461 -22.442 1.00 95.62 71 ALA A N 1
ATOM 558 C CA . ALA A 1 71 ? 6.127 5.337 -23.381 1.00 95.62 71 ALA A CA 1
ATOM 559 C C . ALA A 1 71 ? 7.101 4.205 -22.991 1.00 95.62 71 ALA A C 1
ATOM 561 O O . ALA A 1 71 ? 6.851 3.041 -23.315 1.00 95.62 71 ALA A O 1
ATOM 562 N N . ALA A 1 72 ? 8.199 4.509 -22.290 1.00 92.69 72 ALA A N 1
ATOM 563 C CA . ALA A 1 72 ? 9.126 3.496 -21.792 1.00 92.69 72 ALA A CA 1
ATOM 564 C C . ALA A 1 72 ? 8.493 2.680 -20.653 1.00 92.69 72 ALA A C 1
ATOM 566 O O . ALA A 1 72 ? 8.561 1.450 -20.685 1.00 92.69 72 ALA A O 1
ATOM 567 N N . CYS A 1 73 ? 7.779 3.332 -19.725 1.00 94.62 73 CYS A N 1
ATOM 568 C CA . CYS A 1 73 ? 6.993 2.639 -18.699 1.00 94.62 73 CYS A CA 1
ATOM 569 C C . CYS A 1 73 ? 5.957 1.698 -19.336 1.00 94.62 73 CYS A C 1
ATOM 571 O O . CYS A 1 73 ? 5.879 0.523 -18.975 1.00 94.62 73 CYS A O 1
ATOM 573 N N . GLN A 1 74 ? 5.202 2.179 -20.329 1.00 96.31 74 GLN A N 1
ATOM 574 C CA . GLN A 1 74 ? 4.208 1.358 -21.033 1.00 96.31 74 GLN A CA 1
ATOM 575 C C . GLN A 1 74 ? 4.833 0.157 -21.748 1.00 96.31 74 GLN A C 1
ATOM 577 O O . GLN A 1 74 ? 4.251 -0.925 -21.764 1.00 96.31 74 GLN A O 1
ATOM 582 N N . ARG A 1 75 ? 6.026 0.328 -22.330 1.00 95.06 75 ARG A N 1
ATOM 583 C CA . ARG A 1 75 ? 6.754 -0.756 -22.998 1.00 95.06 75 ARG A CA 1
ATOM 584 C C . ARG A 1 75 ? 7.191 -1.832 -22.007 1.00 95.06 75 ARG A C 1
ATOM 586 O O . ARG A 1 75 ? 7.003 -3.009 -22.290 1.00 95.06 75 ARG A O 1
ATOM 593 N N . ILE A 1 76 ? 7.725 -1.434 -20.853 1.00 92.31 76 ILE A N 1
ATOM 594 C CA . ILE A 1 76 ? 8.156 -2.359 -19.795 1.00 92.31 76 ILE A CA 1
ATOM 595 C C . ILE A 1 76 ? 6.963 -3.125 -19.210 1.00 92.31 76 ILE A C 1
ATOM 597 O O . ILE A 1 76 ? 7.059 -4.330 -19.003 1.00 92.31 76 ILE A O 1
ATOM 601 N N . ALA A 1 77 ? 5.812 -2.474 -19.026 1.00 95.94 77 ALA A N 1
ATOM 602 C CA . ALA A 1 77 ? 4.601 -3.135 -18.530 1.00 95.94 77 ALA A CA 1
ATOM 603 C C . ALA A 1 77 ? 3.971 -4.151 -19.503 1.00 95.94 77 ALA A C 1
ATOM 605 O O . ALA A 1 77 ? 3.021 -4.836 -19.138 1.00 95.94 77 ALA A O 1
ATOM 606 N N . ARG A 1 78 ? 4.481 -4.288 -20.738 1.00 95.75 78 ARG A N 1
ATOM 607 C CA . ARG A 1 78 ? 4.092 -5.401 -21.626 1.00 95.75 78 ARG A CA 1
ATOM 608 C C . ARG A 1 78 ? 4.697 -6.736 -21.193 1.00 95.75 78 ARG A C 1
ATOM 610 O O . ARG A 1 78 ? 4.249 -7.778 -21.660 1.00 95.75 78 ARG A O 1
ATOM 617 N N . ILE A 1 79 ? 5.713 -6.717 -20.330 1.00 93.25 79 ILE A N 1
ATOM 618 C CA . ILE A 1 79 ? 6.276 -7.928 -19.737 1.00 93.25 79 ILE A CA 1
ATOM 619 C C . ILE A 1 79 ? 5.225 -8.535 -18.801 1.00 93.25 79 ILE A C 1
ATOM 621 O O . ILE A 1 79 ? 4.667 -7.846 -17.946 1.00 93.25 79 ILE A O 1
ATOM 625 N N . PHE A 1 80 ? 4.956 -9.834 -18.952 1.00 93.44 80 PHE A N 1
ATOM 626 C CA . PHE A 1 80 ? 3.985 -10.538 -18.117 1.00 93.44 80 PHE A CA 1
ATOM 627 C C . PHE A 1 80 ? 4.328 -10.390 -16.626 1.00 93.44 80 PHE A C 1
ATOM 629 O O . PHE A 1 80 ? 5.469 -10.592 -16.216 1.00 93.44 80 PHE A O 1
ATOM 636 N N . GLY A 1 81 ? 3.334 -10.014 -15.817 1.00 91.56 81 GLY A N 1
ATOM 637 C CA . GLY A 1 81 ? 3.505 -9.760 -14.384 1.00 91.56 81 GLY A CA 1
ATOM 638 C C . GLY A 1 81 ? 4.046 -8.369 -14.022 1.00 91.56 81 GLY A C 1
ATOM 639 O O . GLY A 1 81 ? 4.111 -8.044 -12.837 1.00 91.56 81 GLY A O 1
ATOM 640 N N . VAL A 1 82 ? 4.386 -7.515 -14.995 1.00 94.81 82 VAL A N 1
ATOM 641 C CA . VAL A 1 82 ? 4.877 -6.153 -14.737 1.00 94.81 82 VAL A CA 1
ATOM 642 C C . VAL A 1 82 ? 3.751 -5.133 -14.896 1.00 94.81 82 VAL A C 1
ATOM 644 O O . VAL A 1 82 ? 3.300 -4.833 -15.994 1.00 94.81 82 VAL A O 1
ATOM 647 N N . GLY A 1 83 ? 3.301 -4.570 -13.774 1.00 94.19 83 GLY A N 1
ATOM 648 C CA . GLY A 1 83 ? 2.273 -3.528 -13.752 1.00 94.19 83 GLY A CA 1
ATOM 649 C C . GLY A 1 83 ? 2.832 -2.097 -13.726 1.00 94.19 83 GLY A C 1
ATOM 650 O O . GLY A 1 83 ? 4.046 -1.898 -13.626 1.00 94.19 83 GLY A O 1
ATOM 651 N N . PRO A 1 84 ? 1.949 -1.079 -13.712 1.00 95.62 84 PRO A N 1
ATOM 652 C CA . PRO A 1 84 ? 2.333 0.335 -13.714 1.00 95.62 84 PRO A CA 1
ATOM 653 C C . PRO A 1 84 ? 3.319 0.734 -12.614 1.00 95.62 84 PRO A C 1
ATOM 655 O O . PRO A 1 84 ? 4.272 1.457 -12.880 1.00 95.62 84 PRO A O 1
ATOM 658 N N . LYS A 1 85 ? 3.130 0.233 -11.385 1.00 96.06 85 LYS A N 1
ATOM 659 C CA . LYS A 1 85 ? 4.035 0.523 -10.261 1.00 96.06 85 LYS A CA 1
ATOM 660 C C . LYS A 1 85 ? 5.452 0.025 -10.529 1.00 96.06 85 LYS A C 1
ATOM 662 O O . LYS A 1 85 ? 6.399 0.796 -10.427 1.00 96.06 85 LYS A O 1
ATOM 667 N N . THR A 1 86 ? 5.581 -1.244 -10.907 1.00 95.56 86 THR A N 1
ATOM 668 C CA . THR A 1 86 ? 6.876 -1.876 -11.171 1.00 95.56 86 THR A CA 1
ATOM 669 C C . THR A 1 86 ? 7.559 -1.249 -12.383 1.00 95.56 86 THR A C 1
ATOM 671 O O . THR A 1 86 ? 8.737 -0.928 -12.309 1.00 95.56 86 THR A O 1
ATOM 674 N N . ALA A 1 87 ? 6.827 -1.000 -13.473 1.00 95.12 87 ALA A N 1
ATOM 675 C CA . ALA A 1 87 ? 7.389 -0.363 -14.661 1.00 95.12 87 ALA A CA 1
ATOM 676 C C . ALA A 1 87 ? 7.911 1.054 -14.373 1.00 95.12 87 ALA A C 1
ATOM 678 O O . ALA A 1 87 ? 9.031 1.389 -14.757 1.00 95.12 87 ALA A O 1
ATOM 679 N N . THR A 1 88 ? 7.131 1.864 -13.652 1.00 94.88 88 THR A N 1
ATOM 680 C CA . THR A 1 88 ? 7.553 3.208 -13.241 1.00 94.88 88 THR A CA 1
ATOM 681 C C . THR A 1 88 ? 8.743 3.155 -12.284 1.00 94.88 88 THR A C 1
ATOM 683 O O . THR A 1 88 ? 9.655 3.964 -12.425 1.00 94.88 88 THR A O 1
ATOM 686 N N . ALA A 1 89 ? 8.785 2.190 -11.359 1.00 94.00 89 ALA A N 1
ATOM 687 C CA . ALA A 1 89 ? 9.925 1.999 -10.464 1.00 94.00 89 ALA A CA 1
ATOM 688 C C . ALA A 1 89 ? 11.207 1.631 -11.225 1.00 94.00 89 ALA A C 1
ATOM 690 O O . ALA A 1 89 ? 12.254 2.196 -10.934 1.00 94.00 89 ALA A O 1
ATOM 691 N N . VAL A 1 90 ? 11.125 0.747 -12.226 1.00 91.94 90 VAL A N 1
ATOM 692 C CA . VAL A 1 90 ? 12.276 0.394 -13.073 1.00 91.94 90 VAL A CA 1
ATOM 693 C C . VAL A 1 90 ? 12.805 1.628 -13.793 1.00 91.94 90 VAL A C 1
ATOM 695 O O . VAL A 1 90 ? 13.992 1.907 -13.705 1.00 91.94 90 VAL A O 1
ATOM 698 N N . ILE A 1 91 ? 11.945 2.405 -14.455 1.00 92.56 91 ILE A N 1
ATOM 699 C CA . ILE A 1 91 ? 12.388 3.625 -15.148 1.00 92.56 91 ILE A CA 1
ATOM 700 C C . ILE A 1 91 ? 12.990 4.641 -14.172 1.00 92.56 91 ILE A C 1
ATOM 702 O O . ILE A 1 91 ? 14.035 5.214 -14.462 1.00 92.56 91 ILE A O 1
ATOM 706 N N . ALA A 1 92 ? 12.369 4.840 -13.008 1.00 92.06 92 ALA A N 1
ATOM 707 C CA . ALA A 1 92 ? 12.874 5.763 -11.996 1.00 92.06 92 ALA A CA 1
ATOM 708 C C . ALA A 1 92 ? 14.228 5.325 -11.410 1.00 92.06 92 ALA A C 1
ATOM 710 O O . ALA A 1 92 ? 15.064 6.175 -11.126 1.00 92.06 92 ALA A O 1
ATOM 711 N N . ALA A 1 93 ? 14.440 4.019 -11.232 1.00 90.31 93 ALA A N 1
ATOM 712 C CA . ALA A 1 93 ? 15.676 3.465 -10.683 1.00 90.31 93 ALA A CA 1
ATOM 713 C C . ALA A 1 93 ? 16.812 3.403 -11.714 1.00 90.31 93 ALA A C 1
ATOM 715 O O . ALA A 1 93 ? 17.967 3.593 -11.354 1.00 90.31 93 ALA A O 1
ATOM 716 N N . VAL A 1 94 ? 16.487 3.118 -12.978 1.00 89.25 94 VAL A N 1
ATOM 717 C CA . VAL A 1 94 ? 17.466 2.956 -14.062 1.00 89.25 94 VAL A CA 1
ATOM 718 C C . VAL A 1 94 ? 17.918 4.299 -14.631 1.00 89.25 94 VAL A C 1
ATOM 720 O O . VAL A 1 94 ? 19.059 4.402 -15.063 1.00 89.25 94 VAL A O 1
ATOM 723 N N . GLY A 1 95 ? 17.054 5.321 -14.652 1.00 83.06 95 GLY A N 1
ATOM 724 C CA . GLY A 1 95 ? 17.389 6.605 -15.269 1.00 83.06 95 GLY A CA 1
ATOM 725 C C . GLY A 1 95 ? 17.656 6.455 -16.771 1.00 83.06 95 GLY A C 1
ATOM 726 O O . GLY A 1 95 ? 16.798 5.954 -17.506 1.00 83.06 95 GLY A O 1
ATOM 727 N N . ASP A 1 96 ? 18.834 6.884 -17.240 1.00 83.88 96 ASP A N 1
ATOM 728 C CA . ASP A 1 96 ? 19.254 6.649 -18.624 1.00 83.88 96 ASP A CA 1
ATOM 729 C C . ASP A 1 96 ? 19.847 5.242 -18.784 1.00 83.88 96 ASP A C 1
ATOM 731 O O . ASP A 1 96 ? 20.985 4.956 -18.418 1.00 83.88 96 ASP A O 1
ATOM 735 N N . GLY A 1 97 ? 19.086 4.351 -19.422 1.00 81.56 97 GLY A N 1
ATOM 736 C CA . GLY A 1 97 ? 19.525 2.984 -19.702 1.00 81.56 97 GLY A CA 1
ATOM 737 C C . GLY A 1 97 ? 20.798 2.878 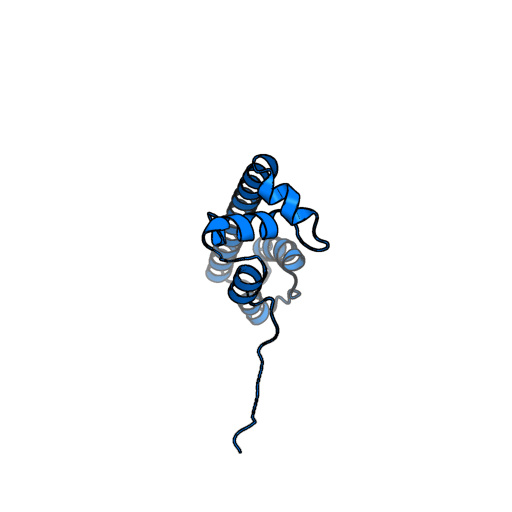-20.557 1.00 81.56 97 GLY A C 1
ATOM 738 O O . GLY A 1 97 ? 21.386 1.797 -20.611 1.00 81.56 97 GLY A O 1
ATOM 739 N N . LYS A 1 98 ? 21.242 3.963 -21.209 1.00 87.62 98 LYS A N 1
ATOM 740 C CA . LYS A 1 98 ? 22.514 4.013 -21.950 1.00 87.62 98 LYS A CA 1
ATOM 741 C C . LYS A 1 98 ? 23.748 3.979 -21.050 1.00 87.62 98 LYS A C 1
ATOM 743 O O . LYS A 1 98 ? 24.828 3.672 -21.546 1.00 87.62 98 LYS A O 1
ATOM 748 N N . GLU A 1 99 ? 23.604 4.239 -19.751 1.00 88.38 99 GLU A N 1
ATOM 749 C CA . GLU A 1 99 ? 24.696 4.088 -18.779 1.00 88.38 99 GLU A CA 1
ATOM 750 C C . GLU A 1 99 ? 25.143 2.622 -18.635 1.00 88.38 99 GLU A C 1
ATOM 752 O O . GLU A 1 99 ? 26.267 2.333 -18.219 1.00 88.38 99 GLU A O 1
ATOM 757 N N . PHE A 1 100 ? 24.298 1.670 -19.042 1.00 88.88 100 PHE A N 1
ATOM 758 C CA . PHE A 1 100 ? 24.635 0.254 -19.059 1.00 88.88 100 PHE A CA 1
ATOM 759 C C . PHE A 1 100 ? 25.211 -0.167 -20.411 1.00 88.88 100 PHE A C 1
ATOM 761 O O . PHE A 1 100 ? 24.619 0.054 -21.465 1.00 88.88 100 PHE A O 1
ATOM 768 N N . LYS A 1 101 ? 26.319 -0.919 -20.376 1.00 88.94 101 LYS A N 1
ATOM 769 C CA . LYS A 1 101 ? 26.969 -1.476 -21.577 1.00 88.94 101 LYS A CA 1
ATOM 770 C C . LYS A 1 101 ? 26.019 -2.304 -22.455 1.00 88.94 101 LYS A C 1
ATOM 772 O O . LYS A 1 101 ? 26.173 -2.331 -23.671 1.00 88.94 101 LYS A O 1
ATOM 777 N N . ASN A 1 102 ? 25.094 -3.045 -21.842 1.00 90.31 102 ASN A N 1
ATOM 778 C CA . ASN A 1 102 ? 24.027 -3.786 -22.517 1.00 90.31 102 ASN A CA 1
ATOM 779 C C . ASN A 1 102 ? 22.971 -4.269 -21.502 1.00 90.31 102 ASN A C 1
ATOM 781 O O . ASN A 1 102 ? 23.153 -4.166 -20.286 1.00 90.31 102 ASN A O 1
ATOM 785 N N . GLY A 1 103 ? 21.896 -4.886 -22.003 1.00 87.62 103 GLY A N 1
ATOM 786 C CA . GLY A 1 103 ? 20.801 -5.404 -21.176 1.00 87.62 103 GLY A CA 1
ATOM 787 C C . GLY A 1 103 ? 21.195 -6.488 -20.161 1.00 87.62 103 GLY A C 1
ATOM 788 O O . GLY A 1 103 ? 20.514 -6.627 -19.146 1.00 87.62 103 GLY A O 1
ATOM 789 N N . ARG A 1 104 ? 22.300 -7.228 -20.360 1.00 90.00 104 ARG A N 1
ATOM 790 C CA . ARG A 1 104 ? 22.778 -8.208 -19.362 1.00 90.00 104 ARG A CA 1
ATOM 791 C C . ARG A 1 104 ? 23.365 -7.512 -18.138 1.00 90.00 104 ARG A C 1
ATOM 793 O O . ARG A 1 104 ? 23.094 -7.948 -17.026 1.00 90.00 104 ARG A O 1
ATOM 800 N N . HIS A 1 105 ? 24.109 -6.421 -18.334 1.00 89.69 105 HIS A N 1
ATOM 801 C CA . HIS A 1 105 ? 24.626 -5.615 -17.223 1.00 89.69 105 HIS A CA 1
ATOM 802 C C . HIS A 1 105 ? 23.492 -4.975 -16.420 1.00 89.69 105 HIS A C 1
ATOM 804 O O . HIS A 1 105 ? 23.511 -5.041 -15.195 1.00 89.69 105 HIS A O 1
ATOM 810 N N . LEU A 1 106 ? 22.469 -4.447 -17.101 1.00 89.69 106 LEU A N 1
ATOM 811 C CA . LEU A 1 106 ? 21.262 -3.948 -16.439 1.00 89.69 106 LEU A CA 1
ATOM 812 C C . LEU A 1 106 ? 20.554 -5.055 -15.641 1.00 89.69 106 LEU A C 1
ATOM 814 O O . LEU A 1 106 ? 20.191 -4.860 -14.486 1.00 89.69 106 LEU A O 1
ATOM 818 N N . SER A 1 107 ? 20.388 -6.237 -16.237 1.00 88.31 107 SER A N 1
ATOM 819 C CA . SER A 1 107 ? 19.730 -7.374 -15.576 1.00 88.31 107 SER A CA 1
ATOM 820 C C . SER A 1 107 ? 20.501 -7.842 -14.341 1.00 88.31 107 SER A C 1
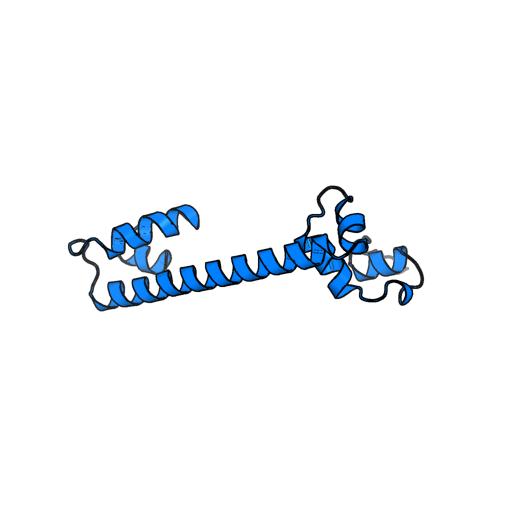ATOM 822 O O . SER A 1 107 ? 19.893 -8.158 -13.322 1.00 88.31 107 SER A O 1
ATOM 824 N N . ALA A 1 108 ? 21.836 -7.861 -14.409 1.00 89.88 108 ALA A N 1
ATOM 825 C CA . ALA A 1 108 ? 22.688 -8.185 -13.269 1.00 89.88 108 ALA A CA 1
ATOM 826 C C . ALA A 1 108 ? 22.576 -7.126 -12.162 1.00 89.88 108 ALA A C 1
ATOM 828 O O . ALA A 1 108 ? 22.456 -7.484 -10.994 1.00 89.88 108 ALA A O 1
ATOM 829 N N . TRP A 1 109 ? 22.546 -5.840 -12.527 1.00 88.69 109 TRP A N 1
ATOM 830 C CA . TRP A 1 109 ? 22.358 -4.737 -11.582 1.00 88.69 109 TRP A CA 1
ATOM 831 C C . TRP A 1 109 ? 20.989 -4.790 -10.886 1.00 88.69 109 TRP A C 1
ATOM 833 O O . TRP A 1 109 ? 20.913 -4.616 -9.674 1.00 88.69 109 TRP A O 1
ATOM 843 N N . MET A 1 110 ? 19.926 -5.145 -11.615 1.00 86.50 110 MET A N 1
ATOM 844 C CA . MET A 1 110 ? 18.592 -5.374 -11.039 1.00 86.50 110 MET A CA 1
ATOM 845 C C . MET A 1 110 ? 18.463 -6.699 -10.262 1.00 86.50 110 MET A C 1
ATOM 847 O O . MET A 1 110 ? 17.383 -7.009 -9.765 1.00 86.50 110 MET A O 1
ATOM 851 N N . GLY A 1 111 ? 19.527 -7.506 -10.168 1.00 88.12 111 GLY A N 1
ATOM 852 C CA . GLY A 1 111 ? 19.512 -8.784 -9.450 1.00 88.12 111 GLY A CA 1
ATOM 853 C C . GLY A 1 111 ? 18.718 -9.898 -10.143 1.00 88.12 111 GLY A C 1
ATOM 854 O O . GLY A 1 111 ? 18.363 -10.882 -9.503 1.00 88.12 111 GLY A O 1
ATOM 855 N N . LEU A 1 112 ? 18.443 -9.766 -11.445 1.00 87.06 112 LEU A N 1
ATOM 856 C CA . LEU A 1 112 ? 17.674 -10.738 -12.238 1.00 87.06 112 LEU A CA 1
ATOM 857 C C . LEU A 1 112 ? 18.522 -11.899 -12.778 1.00 87.06 112 LEU A C 1
ATOM 859 O O . LEU A 1 112 ? 17.995 -12.814 -13.408 1.00 87.06 112 LEU A O 1
ATOM 863 N N . VAL A 1 113 ? 19.840 -11.855 -12.578 1.00 87.88 113 VAL A N 1
ATOM 864 C CA . VAL A 1 113 ? 20.768 -12.902 -13.016 1.00 87.88 113 VAL A CA 1
ATOM 865 C C . VAL A 1 113 ? 21.092 -13.812 -11.824 1.00 87.88 113 VAL A C 1
ATOM 867 O O . VAL A 1 113 ? 21.414 -13.292 -10.752 1.00 87.88 113 VAL A O 1
ATOM 870 N N . PRO A 1 114 ? 21.043 -15.152 -11.979 1.00 82.94 114 PRO A N 1
ATOM 871 C CA . PRO A 1 114 ? 21.439 -16.080 -10.924 1.00 82.94 114 PRO A CA 1
ATOM 872 C C . PRO A 1 114 ? 22.856 -15.792 -10.417 1.00 82.94 114 PRO A C 1
ATOM 874 O O . PRO A 1 114 ? 23.781 -15.605 -11.209 1.00 82.94 114 PRO A O 1
ATOM 877 N N . ARG A 1 115 ? 23.044 -15.776 -9.092 1.00 70.00 115 ARG A N 1
ATOM 878 C CA . ARG A 1 115 ? 24.381 -15.642 -8.499 1.00 70.00 115 ARG A CA 1
ATOM 879 C C . ARG A 1 115 ? 25.138 -16.953 -8.686 1.00 70.00 115 ARG A C 1
ATOM 881 O O . ARG A 1 115 ? 24.680 -18.004 -8.243 1.00 70.00 115 ARG A O 1
ATOM 888 N N . GLN A 1 116 ? 26.302 -16.892 -9.327 1.00 71.38 116 GLN A N 1
ATOM 889 C CA . GLN A 1 116 ? 27.189 -18.045 -9.416 1.00 71.38 116 GLN A CA 1
ATOM 890 C C . GLN A 1 116 ? 27.898 -18.234 -8.067 1.00 71.38 116 GLN A C 1
ATOM 892 O O . GLN A 1 116 ? 28.757 -17.440 -7.693 1.00 71.38 116 GLN A O 1
ATOM 897 N N . HIS A 1 117 ? 27.541 -19.288 -7.336 1.00 58.00 117 HIS A N 1
ATOM 898 C CA . HIS A 1 117 ? 28.330 -19.783 -6.211 1.00 58.00 117 HIS A CA 1
ATOM 899 C C . HIS A 1 117 ? 29.251 -20.887 -6.738 1.00 58.00 117 HIS A C 1
ATOM 901 O O . HIS A 1 117 ? 28.889 -22.058 -6.726 1.00 58.00 117 HIS A O 1
ATOM 907 N N . SER A 1 118 ? 30.420 -20.518 -7.270 1.00 61.31 118 SER A N 1
ATOM 908 C CA . SER A 1 118 ? 31.465 -21.502 -7.564 1.00 61.31 118 SER A CA 1
ATOM 909 C C . SER A 1 118 ? 32.274 -21.734 -6.291 1.00 61.31 118 SER A C 1
ATOM 911 O O . SER A 1 118 ? 33.015 -20.851 -5.866 1.00 61.31 118 SER A O 1
ATOM 913 N N . SER A 1 119 ? 32.127 -22.905 -5.671 1.00 61.72 119 SER A N 1
ATOM 914 C CA . SER A 1 119 ? 32.994 -23.368 -4.577 1.00 61.72 119 SER A CA 1
ATOM 915 C C . SER A 1 119 ? 34.267 -24.057 -5.089 1.00 61.72 119 SER A C 1
ATOM 917 O O . SER A 1 119 ? 34.918 -24.781 -4.344 1.00 61.72 119 SER A O 1
ATOM 919 N N . GLY A 1 120 ? 34.619 -23.870 -6.366 1.00 54.22 120 GLY A N 1
ATOM 920 C CA . GLY A 1 120 ? 35.804 -24.463 -6.978 1.00 54.22 120 GLY A CA 1
ATOM 921 C C . GLY A 1 120 ? 37.093 -23.756 -6.561 1.00 54.22 120 GLY A C 1
ATOM 922 O O . GLY A 1 120 ? 37.654 -22.984 -7.335 1.00 54.22 120 GLY A O 1
ATOM 923 N N . SER A 1 121 ? 37.573 -24.026 -5.351 1.00 51.78 121 SER A N 1
ATOM 924 C CA . SER A 1 121 ? 38.993 -23.925 -5.012 1.00 51.78 121 SER A CA 1
ATOM 925 C C . SER A 1 121 ? 39.625 -25.303 -5.222 1.00 51.78 121 SER A C 1
ATOM 927 O O . SER A 1 121 ? 39.169 -26.238 -4.577 1.00 51.78 121 SER A O 1
ATOM 929 N N . ARG A 1 122 ? 40.594 -25.369 -6.151 1.00 46.00 122 ARG A N 1
ATOM 930 C CA . ARG A 1 122 ? 41.551 -26.457 -6.471 1.00 46.00 122 ARG A CA 1
ATOM 931 C C . ARG A 1 122 ? 41.322 -27.843 -5.872 1.00 46.00 122 ARG A C 1
ATOM 933 O O . ARG A 1 122 ? 41.412 -27.968 -4.635 1.00 46.00 122 ARG A O 1
#

pLDDT: mean 90.31, std 9.18, range [46.0, 98.12]